Protein AF-A0AA97B443-F1 (afdb_monomer_lite)

Radius of gyration: 28.01 Å; chains: 1; bounding box: 36×42×105 Å

pLDDT: mean 70.29, std 18.67, range [34.88, 95.44]

Structure (mmCIF, N/CA/C/O backbone):
data_AF-A0AA97B443-F1
#
_entry.id   AF-A0AA97B443-F1
#
loop_
_atom_site.group_PDB
_atom_site.id
_atom_site.type_symbol
_atom_site.label_atom_id
_atom_site.label_alt_id
_atom_site.label_comp_id
_atom_site.label_asym_id
_atom_site.label_entity_id
_atom_site.label_seq_id
_atom_site.pdbx_PDB_ins_code
_atom_site.Cartn_x
_atom_site.Cartn_y
_atom_site.Cartn_z
_atom_site.occupancy
_atom_site.B_iso_or_equiv
_atom_site.auth_seq_id
_atom_site.auth_comp_id
_atom_site.auth_asym_id
_atom_site.auth_atom_id
_atom_site.pdbx_PDB_model_num
ATOM 1 N N . MET A 1 1 ? 16.711 5.368 68.515 1.00 48.34 1 MET A N 1
ATOM 2 C CA . MET A 1 1 ? 15.602 5.455 67.53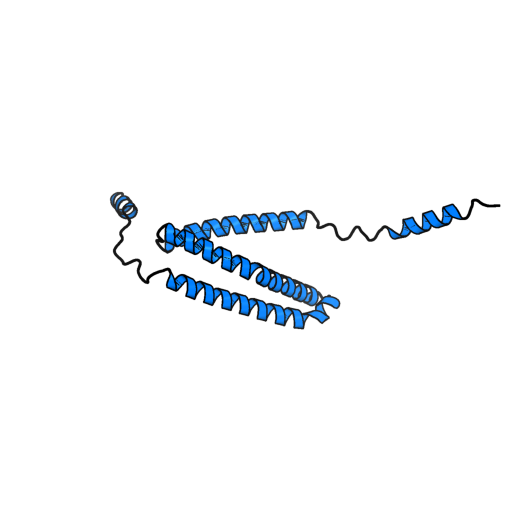1 1.00 48.34 1 MET A CA 1
ATOM 3 C C . MET A 1 1 ? 16.153 5.946 66.192 1.00 48.34 1 MET A C 1
ATOM 5 O O . MET A 1 1 ? 16.417 7.132 66.112 1.00 48.34 1 MET A O 1
ATOM 9 N N . ARG A 1 2 ? 16.409 5.081 65.189 1.00 50.41 2 ARG A N 1
ATOM 10 C CA . ARG A 1 2 ? 16.662 5.451 63.764 1.00 50.41 2 ARG A CA 1
ATOM 11 C C . ARG A 1 2 ? 17.092 4.221 62.941 1.00 50.41 2 ARG A C 1
ATOM 13 O O . ARG A 1 2 ? 18.263 4.065 62.650 1.00 50.41 2 ARG A O 1
ATOM 20 N N . THR A 1 3 ? 16.161 3.348 62.554 1.00 45.88 3 THR A N 1
ATOM 21 C CA . THR A 1 3 ? 16.424 2.335 61.493 1.00 45.88 3 THR A CA 1
ATOM 22 C C . THR A 1 3 ? 15.162 1.833 60.778 1.00 45.88 3 THR A C 1
ATOM 24 O O . THR A 1 3 ? 15.255 1.381 59.644 1.00 45.88 3 THR A O 1
ATOM 27 N N . ARG A 1 4 ? 13.960 1.973 61.359 1.00 48.19 4 ARG A N 1
ATOM 28 C CA . ARG A 1 4 ? 12.711 1.406 60.796 1.00 48.19 4 ARG A CA 1
ATOM 29 C C . ARG A 1 4 ? 12.117 2.130 59.570 1.00 48.19 4 ARG A C 1
ATOM 31 O O . ARG A 1 4 ? 11.184 1.611 58.972 1.00 48.19 4 ARG A O 1
ATOM 38 N N . ALA A 1 5 ? 12.619 3.309 59.190 1.00 49.16 5 ALA A N 1
ATOM 39 C CA . ALA A 1 5 ? 12.031 4.112 58.105 1.00 49.16 5 ALA A CA 1
ATOM 40 C C . ALA A 1 5 ? 12.574 3.776 56.701 1.00 49.16 5 ALA A C 1
ATOM 42 O O . ALA A 1 5 ? 11.867 3.954 55.714 1.00 49.16 5 ALA A O 1
ATOM 43 N N . ARG A 1 6 ? 13.808 3.259 56.589 1.00 53.12 6 ARG A N 1
ATOM 44 C CA . ARG A 1 6 ? 14.454 3.016 55.283 1.00 53.12 6 ARG A CA 1
ATOM 45 C C . ARG A 1 6 ? 13.966 1.742 54.591 1.00 53.12 6 ARG A C 1
ATOM 47 O O . ARG A 1 6 ? 13.911 1.698 53.369 1.00 53.12 6 ARG A O 1
ATOM 54 N N . THR A 1 7 ? 13.544 0.736 55.354 1.00 51.78 7 THR A N 1
ATOM 55 C CA . THR A 1 7 ? 13.044 -0.534 54.803 1.00 51.78 7 THR A CA 1
ATOM 56 C C . THR A 1 7 ? 11.636 -0.423 54.218 1.00 51.78 7 THR A C 1
ATOM 58 O O . THR A 1 7 ? 11.313 -1.151 53.287 1.00 51.78 7 THR A O 1
ATOM 61 N N . ARG A 1 8 ? 10.809 0.526 54.683 1.00 52.09 8 ARG A N 1
ATOM 62 C CA . ARG A 1 8 ? 9.455 0.749 54.139 1.00 52.09 8 ARG A CA 1
ATOM 63 C C . ARG A 1 8 ? 9.448 1.438 52.768 1.00 52.09 8 ARG A C 1
ATOM 65 O O . ARG A 1 8 ? 8.567 1.144 51.969 1.00 52.09 8 ARG A O 1
ATOM 72 N N . MET A 1 9 ? 10.436 2.283 52.456 1.00 48.53 9 MET A N 1
ATOM 73 C CA . MET A 1 9 ? 10.524 2.940 51.140 1.00 48.53 9 MET A CA 1
ATOM 74 C C . MET A 1 9 ? 11.006 2.004 50.021 1.00 48.53 9 MET A C 1
ATOM 76 O O . MET A 1 9 ? 10.568 2.143 48.883 1.00 48.53 9 MET A O 1
ATOM 80 N N . ALA A 1 10 ? 11.856 1.022 50.337 1.00 50.91 10 ALA A N 1
ATOM 81 C CA . ALA A 1 10 ? 12.351 0.059 49.350 1.00 50.91 10 ALA A CA 1
ATOM 82 C C . ALA A 1 10 ? 11.261 -0.925 48.880 1.00 50.91 10 ALA A C 1
ATOM 84 O O . ALA A 1 10 ? 11.236 -1.311 47.716 1.00 50.91 10 ALA A O 1
ATOM 85 N N . VAL A 1 11 ? 10.316 -1.278 49.759 1.00 53.69 11 VAL A N 1
ATOM 86 C CA . VAL A 1 11 ? 9.195 -2.175 49.422 1.00 53.69 11 VAL A CA 1
ATOM 87 C C . VAL A 1 11 ? 8.166 -1.481 48.517 1.00 53.69 11 VAL A C 1
ATOM 89 O O . VAL A 1 11 ? 7.570 -2.128 47.661 1.00 53.69 11 VAL A O 1
ATOM 92 N N . MET A 1 12 ? 8.003 -0.157 48.631 1.00 48.75 12 MET A N 1
ATOM 93 C CA . MET A 1 12 ? 7.046 0.597 47.810 1.00 48.75 12 MET A CA 1
ATOM 94 C C . MET A 1 12 ? 7.512 0.795 46.355 1.00 48.75 12 MET A C 1
ATOM 96 O O . MET A 1 12 ? 6.681 0.899 45.460 1.00 48.75 12 MET A O 1
ATOM 100 N N . MET A 1 13 ? 8.826 0.788 46.100 1.00 47.78 13 MET A N 1
ATOM 101 C CA . MET A 1 13 ? 9.389 0.865 44.741 1.00 47.78 13 MET A CA 1
ATOM 102 C C . MET A 1 13 ? 9.367 -0.477 43.993 1.00 47.78 13 MET A C 1
ATOM 104 O O . MET A 1 13 ? 9.428 -0.494 42.767 1.00 47.78 13 MET A O 1
ATOM 108 N N . LEU A 1 14 ? 9.226 -1.602 44.701 1.00 50.75 14 LEU A N 1
ATOM 109 C CA . LEU A 1 14 ? 9.158 -2.932 44.085 1.00 50.75 14 LEU A CA 1
ATOM 110 C C . LEU A 1 14 ? 7.753 -3.274 43.545 1.00 50.75 14 LEU A C 1
ATOM 112 O O . LEU A 1 14 ? 7.610 -4.171 42.720 1.00 50.75 14 LEU A O 1
ATOM 116 N N . ALA A 1 15 ? 6.717 -2.546 43.975 1.00 51.06 15 ALA A N 1
ATOM 117 C CA . ALA A 1 15 ? 5.323 -2.788 43.590 1.00 51.06 15 ALA A CA 1
ATOM 118 C C . ALA A 1 15 ? 4.906 -2.135 42.252 1.00 51.06 15 ALA A C 1
ATOM 120 O O . ALA A 1 15 ? 3.804 -2.382 41.770 1.00 51.06 15 ALA A O 1
ATOM 121 N N . LEU A 1 16 ? 5.775 -1.325 41.634 1.00 51.47 16 LEU A N 1
ATOM 122 C CA . LEU A 1 16 ? 5.508 -0.617 40.370 1.00 51.47 16 LEU A CA 1
ATOM 123 C C . LEU A 1 16 ? 6.107 -1.303 39.127 1.00 51.47 16 LEU A C 1
ATOM 125 O O . LEU A 1 16 ? 5.944 -0.810 38.014 1.00 51.47 16 LEU A O 1
ATOM 129 N N . LEU A 1 17 ? 6.766 -2.456 39.283 1.00 53.94 17 LEU A N 1
ATOM 130 C CA . LEU A 1 17 ? 7.413 -3.176 38.181 1.00 53.94 17 LEU A CA 1
ATOM 131 C C . LEU A 1 17 ? 6.573 -4.164 37.327 1.00 53.94 17 LEU A C 1
ATOM 133 O O . LEU A 1 17 ? 7.172 -4.719 36.404 1.00 53.94 17 LEU A O 1
ATOM 137 N N . PRO A 1 18 ? 5.252 -4.422 37.489 1.00 51.22 18 PRO A N 1
ATOM 138 C CA . PRO A 1 18 ? 4.617 -5.429 36.633 1.00 51.22 18 PRO A CA 1
ATOM 139 C C . PRO A 1 18 ? 4.255 -4.947 35.215 1.00 51.22 18 PRO A C 1
ATOM 141 O O . PRO A 1 18 ? 3.857 -5.768 34.395 1.00 51.22 18 PRO A O 1
ATOM 144 N N . TRP A 1 19 ? 4.357 -3.653 34.884 1.00 49.16 19 TRP A N 1
ATOM 145 C CA . TRP A 1 19 ? 3.741 -3.116 33.653 1.00 49.16 19 TRP A CA 1
ATOM 146 C C . TRP A 1 19 ? 4.658 -2.952 32.430 1.00 49.16 19 TRP A C 1
ATOM 148 O O . TRP A 1 19 ? 4.178 -2.582 31.364 1.00 49.16 19 TRP A O 1
ATOM 158 N N . VAL A 1 20 ? 5.949 -3.289 32.513 1.00 50.75 20 VAL A N 1
ATOM 159 C CA . VAL A 1 20 ? 6.875 -3.149 31.362 1.00 50.75 20 VAL A CA 1
ATOM 160 C C . VAL A 1 20 ? 6.955 -4.421 30.494 1.00 50.75 20 VAL A C 1
ATOM 162 O O . VAL A 1 20 ? 7.577 -4.427 29.437 1.00 50.75 20 VAL A O 1
ATOM 165 N N . ALA A 1 21 ? 6.272 -5.507 30.867 1.00 51.09 21 ALA A N 1
ATOM 166 C CA . ALA A 1 21 ? 6.345 -6.772 30.127 1.00 51.09 21 ALA A CA 1
ATOM 167 C C . ALA A 1 21 ? 5.424 -6.862 28.884 1.00 51.09 21 ALA A C 1
ATOM 169 O O . ALA A 1 21 ? 5.481 -7.858 28.164 1.00 51.09 21 ALA A O 1
ATOM 170 N N . VAL A 1 22 ? 4.602 -5.845 28.585 1.00 51.31 22 VAL A N 1
ATOM 171 C CA . VAL A 1 22 ? 3.604 -5.871 27.485 1.00 51.31 22 VAL A CA 1
ATOM 172 C C . VAL A 1 22 ? 4.100 -5.151 26.217 1.00 51.31 22 VAL A C 1
ATOM 174 O O . VAL A 1 22 ? 3.347 -4.463 25.539 1.00 51.31 22 VAL A O 1
ATOM 177 N N . ALA A 1 23 ? 5.387 -5.270 25.883 1.00 51.59 23 ALA A N 1
ATOM 178 C CA . ALA A 1 23 ? 5.925 -4.696 24.640 1.00 51.59 23 ALA A CA 1
ATOM 179 C C . ALA A 1 23 ? 7.046 -5.530 23.996 1.00 51.59 23 ALA A C 1
ATOM 181 O O . ALA A 1 23 ? 7.806 -5.020 23.177 1.00 51.59 23 ALA A O 1
ATOM 182 N N . ALA A 1 24 ? 7.171 -6.813 24.344 1.00 48.06 24 ALA A N 1
ATOM 183 C CA . ALA A 1 24 ? 8.065 -7.706 23.617 1.00 48.06 24 ALA A CA 1
ATOM 184 C C . ALA A 1 24 ? 7.328 -8.245 22.374 1.00 48.06 24 ALA A C 1
ATOM 186 O O . ALA A 1 24 ? 6.342 -8.971 22.541 1.00 48.06 24 ALA A O 1
ATOM 187 N N . PRO A 1 25 ? 7.764 -7.922 21.138 1.00 48.66 25 PRO A N 1
ATOM 188 C CA . PRO A 1 25 ? 7.192 -8.506 19.932 1.00 48.66 25 PRO A CA 1
ATOM 189 C C . PRO A 1 25 ? 7.373 -10.018 20.019 1.00 48.66 25 PRO A C 1
ATOM 191 O O . PRO A 1 25 ? 8.488 -10.544 20.074 1.00 48.66 25 PRO A O 1
ATOM 194 N N . THR A 1 26 ? 6.259 -10.731 20.130 1.00 58.47 26 THR A N 1
ATOM 195 C CA . THR A 1 26 ? 6.286 -12.181 20.286 1.00 58.47 26 THR A CA 1
ATOM 196 C C . THR A 1 26 ? 6.980 -12.788 19.066 1.00 58.47 26 THR A C 1
ATOM 198 O O . THR A 1 26 ? 6.708 -12.406 17.930 1.00 58.47 26 THR A O 1
ATOM 201 N N . GLY A 1 27 ? 7.862 -13.774 19.261 1.00 55.50 27 GLY A N 1
ATOM 202 C CA . GLY A 1 27 ? 8.611 -14.421 18.170 1.00 55.50 27 GLY A CA 1
ATOM 203 C C . GLY A 1 27 ? 7.747 -15.056 17.063 1.00 55.50 27 GLY A C 1
ATOM 204 O O . GLY A 1 27 ? 8.282 -15.553 16.076 1.00 55.50 27 GLY A O 1
ATOM 205 N N . ARG A 1 28 ? 6.414 -15.044 17.202 1.00 54.81 28 ARG A N 1
ATOM 206 C CA . ARG A 1 28 ? 5.446 -15.351 16.141 1.00 54.81 28 ARG A CA 1
ATOM 207 C C . ARG A 1 28 ? 5.400 -14.271 15.058 1.00 54.81 28 ARG A C 1
ATOM 209 O O . ARG A 1 28 ? 5.348 -14.637 13.890 1.00 54.81 28 ARG A O 1
ATOM 216 N N . GLU A 1 29 ? 5.460 -12.990 15.411 1.00 55.88 29 GLU A N 1
ATOM 217 C CA . GLU A 1 29 ? 5.396 -11.880 14.448 1.00 55.88 29 GLU A CA 1
ATOM 218 C C . GLU A 1 29 ? 6.668 -11.816 13.598 1.00 55.88 29 GLU A C 1
ATOM 220 O O . GLU A 1 29 ? 6.581 -11.777 12.374 1.00 55.88 29 GLU A O 1
ATOM 225 N N . ALA A 1 30 ? 7.842 -11.982 14.218 1.00 59.16 30 ALA A N 1
ATOM 226 C CA . ALA A 1 30 ? 9.121 -12.060 13.507 1.00 59.16 30 ALA A CA 1
ATOM 227 C C . ALA A 1 30 ? 9.176 -13.227 12.496 1.00 59.16 30 ALA A C 1
ATOM 229 O O . ALA A 1 30 ? 9.687 -13.072 11.391 1.00 59.16 30 ALA A O 1
ATOM 230 N N . ARG A 1 31 ? 8.596 -14.391 12.830 1.00 60.44 31 ARG A N 1
ATOM 231 C CA . ARG A 1 31 ? 8.518 -15.551 11.916 1.00 60.44 31 ARG A CA 1
ATOM 232 C C . ARG A 1 31 ? 7.520 -15.350 10.772 1.00 60.44 31 ARG A C 1
ATOM 234 O O . ARG A 1 31 ? 7.689 -15.952 9.713 1.00 60.44 31 ARG A O 1
ATOM 241 N N . VAL A 1 32 ? 6.457 -14.573 10.987 1.00 64.19 32 VAL A N 1
ATOM 242 C CA . VAL A 1 32 ? 5.477 -14.235 9.942 1.00 64.19 32 VAL A CA 1
ATOM 243 C C . VAL A 1 32 ? 6.073 -13.214 8.974 1.00 64.19 32 VAL A C 1
ATOM 245 O O . VAL A 1 32 ? 5.965 -13.419 7.766 1.00 64.19 32 VAL A O 1
ATOM 248 N N . GLU A 1 33 ? 6.774 -12.198 9.484 1.00 62.88 33 GLU A N 1
ATOM 249 C CA . GLU A 1 33 ? 7.501 -11.210 8.675 1.00 62.88 33 GLU A CA 1
ATOM 250 C C . GLU A 1 33 ? 8.562 -11.901 7.798 1.00 62.88 33 GLU A C 1
ATOM 252 O O . GLU A 1 33 ? 8.561 -11.742 6.582 1.00 62.88 33 GLU A O 1
ATOM 257 N N . GLU A 1 34 ? 9.371 -12.798 8.371 1.00 64.38 34 GLU A N 1
ATOM 258 C CA . GLU A 1 34 ? 10.417 -13.533 7.643 1.00 64.38 34 GLU A CA 1
ATOM 259 C C . GLU A 1 34 ? 9.844 -14.485 6.565 1.00 64.38 34 GLU A C 1
ATOM 261 O O . GLU A 1 34 ? 10.441 -14.706 5.506 1.00 64.38 34 GLU A O 1
ATOM 266 N N . ARG A 1 35 ? 8.657 -15.069 6.798 1.00 67.56 35 ARG A N 1
ATOM 267 C CA . ARG A 1 35 ? 7.948 -15.880 5.788 1.00 67.56 35 ARG A CA 1
ATOM 268 C C . ARG A 1 35 ? 7.368 -15.022 4.669 1.00 67.56 35 ARG A C 1
ATOM 270 O O . ARG A 1 35 ? 7.438 -15.437 3.511 1.00 67.56 35 ARG A O 1
ATOM 277 N N . LEU A 1 36 ? 6.821 -13.854 5.000 1.00 68.00 36 LEU A N 1
ATOM 278 C CA . LEU A 1 36 ? 6.343 -12.870 4.029 1.00 68.00 36 LEU A CA 1
ATOM 279 C C . LEU A 1 36 ? 7.496 -12.357 3.164 1.00 68.00 36 LEU A C 1
ATOM 281 O O . LEU A 1 36 ? 7.375 -12.363 1.945 1.00 68.00 36 LEU A O 1
ATOM 285 N N . GLU A 1 37 ? 8.642 -12.028 3.755 1.00 66.19 37 GLU A N 1
ATOM 286 C CA . GLU A 1 37 ? 9.832 -11.570 3.028 1.00 66.19 37 GLU A CA 1
ATOM 287 C C . GLU A 1 37 ? 10.362 -12.625 2.049 1.00 66.19 37 GLU A C 1
ATOM 289 O O . GLU A 1 37 ? 10.647 -12.317 0.890 1.00 66.19 37 GLU A O 1
ATOM 294 N N . ARG A 1 38 ? 10.432 -13.897 2.464 1.00 65.62 38 ARG A N 1
ATOM 295 C CA . ARG A 1 38 ? 10.833 -14.999 1.571 1.00 65.62 38 ARG A CA 1
ATOM 296 C C . ARG A 1 38 ? 9.818 -15.257 0.461 1.00 65.62 38 ARG A C 1
ATOM 298 O O . ARG A 1 38 ? 10.208 -15.594 -0.659 1.00 65.62 38 ARG A O 1
ATOM 305 N N . ALA A 1 39 ? 8.525 -15.131 0.755 1.00 65.44 39 ALA A N 1
ATOM 306 C CA . ALA A 1 39 ? 7.475 -15.249 -0.252 1.00 65.44 39 ALA A CA 1
ATOM 307 C C . ALA A 1 39 ? 7.563 -14.102 -1.269 1.00 65.44 39 ALA A C 1
ATOM 309 O O . ALA A 1 39 ? 7.523 -14.361 -2.470 1.00 65.44 39 ALA A O 1
ATOM 310 N N . GLU A 1 40 ? 7.793 -12.871 -0.803 1.00 65.56 40 GLU A N 1
ATOM 311 C CA . GLU A 1 40 ? 8.023 -11.704 -1.655 1.00 65.56 40 GLU A CA 1
ATOM 312 C C . GLU A 1 40 ? 9.252 -11.898 -2.553 1.00 65.56 40 GLU A C 1
ATOM 314 O O . GLU A 1 40 ? 9.169 -11.644 -3.750 1.00 65.56 40 GLU A O 1
ATOM 319 N N . GLN A 1 41 ? 10.375 -12.396 -2.023 1.00 63.09 41 GLN A N 1
ATOM 320 C CA . GLN A 1 41 ? 11.585 -12.668 -2.815 1.00 63.09 41 GLN A CA 1
ATOM 321 C C . GLN A 1 41 ? 11.341 -13.712 -3.914 1.00 63.09 41 GLN A C 1
ATOM 323 O O . GLN A 1 41 ? 11.726 -13.509 -5.065 1.00 63.09 41 GLN A O 1
ATOM 328 N N . ARG A 1 42 ? 10.660 -14.818 -3.585 1.00 62.69 42 ARG A N 1
ATOM 329 C CA . ARG A 1 42 ? 10.316 -15.866 -4.564 1.00 62.69 42 ARG A CA 1
ATOM 330 C C . ARG A 1 42 ? 9.355 -15.356 -5.627 1.00 62.69 42 ARG A C 1
ATOM 332 O O . ARG A 1 42 ? 9.481 -15.730 -6.789 1.00 62.69 42 ARG A O 1
ATOM 339 N N . GLN A 1 43 ? 8.401 -14.523 -5.229 1.00 65.12 43 GLN A N 1
ATOM 340 C CA . GLN A 1 43 ? 7.449 -13.930 -6.151 1.00 65.12 43 GLN A CA 1
ATOM 341 C C . GLN A 1 43 ? 8.149 -12.948 -7.093 1.00 65.12 43 GLN A C 1
ATOM 343 O O . GLN A 1 43 ? 7.921 -13.038 -8.290 1.00 65.12 43 GLN A O 1
ATOM 348 N N . ARG A 1 44 ? 9.071 -12.113 -6.593 1.00 64.81 44 ARG A N 1
ATOM 349 C CA . ARG A 1 44 ? 9.893 -11.208 -7.417 1.00 64.81 44 ARG A CA 1
ATOM 350 C C . ARG A 1 44 ? 10.736 -11.966 -8.439 1.00 64.81 44 ARG A C 1
ATOM 352 O O . ARG A 1 44 ? 10.699 -11.616 -9.609 1.00 64.81 44 ARG A O 1
ATOM 359 N N . LEU A 1 45 ? 11.421 -13.036 -8.027 1.00 60.88 45 LEU A N 1
ATOM 360 C CA . LEU A 1 45 ? 12.220 -13.865 -8.940 1.00 60.88 45 LEU A CA 1
ATOM 361 C C . LEU A 1 45 ? 11.368 -14.492 -10.049 1.00 60.88 45 LEU A C 1
ATOM 363 O O . LEU A 1 45 ? 11.753 -14.448 -11.212 1.00 60.88 45 LEU A O 1
ATOM 367 N N . ARG A 1 46 ? 10.187 -15.032 -9.715 1.00 61.28 46 ARG A N 1
ATOM 368 C CA . ARG A 1 46 ? 9.259 -15.551 -10.735 1.00 61.28 46 ARG A CA 1
ATOM 369 C C . ARG A 1 46 ? 8.742 -14.450 -11.643 1.00 61.28 46 ARG A C 1
ATOM 371 O O . ARG A 1 46 ? 8.686 -14.653 -12.842 1.00 61.28 46 ARG A O 1
ATOM 378 N N . GLN A 1 47 ? 8.407 -13.293 -11.084 1.00 61.03 47 GLN A N 1
ATOM 379 C CA . GLN A 1 47 ? 7.891 -12.171 -11.855 1.00 61.03 47 GLN A CA 1
ATOM 380 C C . GLN A 1 47 ? 8.938 -11.655 -12.843 1.00 61.03 47 GLN A C 1
ATOM 382 O O . GLN A 1 47 ? 8.588 -11.381 -13.980 1.00 61.03 47 GLN A O 1
ATOM 387 N N . VAL A 1 48 ? 10.214 -11.583 -12.446 1.00 61.69 48 VAL A N 1
ATOM 388 C CA . VAL A 1 48 ? 11.331 -11.203 -13.325 1.00 61.69 48 VAL A CA 1
ATOM 389 C C . VAL A 1 48 ? 11.546 -12.239 -14.430 1.00 61.69 48 VAL A C 1
ATOM 391 O O . VAL A 1 48 ? 11.653 -11.845 -15.586 1.00 61.69 48 VAL A O 1
ATOM 394 N N . LEU A 1 49 ? 11.537 -13.538 -14.104 1.00 59.44 49 LEU A N 1
ATOM 395 C CA . LEU A 1 49 ? 11.697 -14.618 -15.090 1.00 59.44 49 LEU A CA 1
ATOM 396 C C . LEU A 1 49 ? 10.516 -14.702 -16.074 1.00 59.44 49 LEU A C 1
ATOM 398 O O . LEU A 1 49 ? 10.711 -14.859 -17.276 1.00 59.44 49 LEU A O 1
ATOM 402 N N . GLU A 1 50 ? 9.283 -14.555 -15.586 1.00 61.84 50 GLU A N 1
ATOM 403 C CA . GLU A 1 50 ? 8.088 -14.523 -16.433 1.00 61.84 50 GLU A CA 1
ATOM 404 C C . GLU A 1 50 ? 8.048 -13.250 -17.287 1.00 61.84 50 GLU A C 1
ATOM 406 O O . GLU A 1 50 ? 7.721 -13.317 -18.469 1.00 61.84 50 GLU A O 1
ATOM 411 N N . LEU A 1 51 ? 8.420 -12.089 -16.737 1.00 54.56 51 LEU A N 1
ATOM 412 C CA . LEU A 1 51 ? 8.484 -10.836 -17.496 1.00 54.56 51 LEU A CA 1
ATOM 413 C C . LEU A 1 51 ? 9.596 -10.858 -18.547 1.00 54.56 51 LEU A C 1
ATOM 415 O O . LEU A 1 51 ? 9.382 -10.313 -19.628 1.00 54.56 51 LEU A O 1
ATOM 419 N N . SER A 1 52 ? 10.743 -11.495 -18.283 1.00 54.75 52 SER A N 1
ATOM 420 C CA . SER A 1 52 ? 11.799 -11.659 -19.288 1.00 54.75 52 SER A CA 1
ATOM 421 C C . SER A 1 52 ? 11.364 -12.578 -20.428 1.00 54.75 52 SER A C 1
ATOM 423 O O . SER A 1 52 ? 11.594 -12.244 -21.589 1.00 54.75 52 SER A O 1
ATOM 425 N N . ASP A 1 53 ? 10.672 -13.679 -20.117 1.00 53.75 53 ASP A N 1
ATOM 426 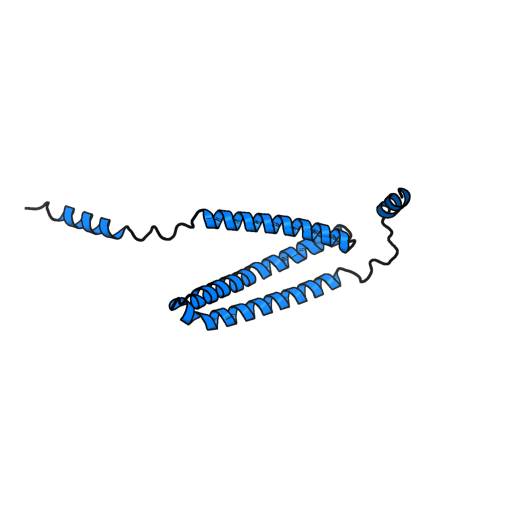C CA . ASP A 1 53 ? 10.188 -14.635 -21.122 1.00 53.75 53 ASP A CA 1
ATOM 427 C C . ASP A 1 53 ? 9.007 -14.091 -21.946 1.00 53.75 53 ASP A C 1
ATOM 429 O O . ASP A 1 53 ? 8.898 -14.373 -23.141 1.00 53.75 53 ASP A O 1
ATOM 433 N N . VAL A 1 54 ? 8.110 -13.313 -21.328 1.00 54.94 54 VAL A N 1
ATOM 434 C CA . VAL A 1 54 ? 6.909 -12.767 -21.987 1.00 54.94 54 VAL A CA 1
ATOM 435 C C . VAL A 1 54 ? 7.227 -11.543 -22.843 1.00 54.94 54 VAL A C 1
ATOM 437 O O . VAL A 1 54 ? 6.574 -11.329 -23.866 1.00 54.94 54 VAL A O 1
ATOM 440 N N . LEU A 1 55 ? 8.206 -10.728 -22.448 1.00 53.59 55 LEU A N 1
ATOM 441 C CA . LEU A 1 55 ? 8.508 -9.473 -23.138 1.00 53.59 55 LEU A CA 1
ATOM 442 C C . LEU A 1 55 ? 9.660 -9.583 -24.150 1.00 53.59 55 LEU A C 1
ATOM 444 O O . LEU A 1 55 ? 9.927 -8.586 -24.819 1.00 53.59 55 LEU A O 1
ATOM 448 N N . ASP A 1 56 ? 10.305 -10.755 -24.285 1.00 54.81 56 ASP A N 1
ATOM 449 C CA . ASP A 1 56 ? 11.470 -11.001 -25.167 1.00 54.81 56 ASP A CA 1
ATOM 450 C C . ASP A 1 56 ? 12.506 -9.860 -25.039 1.00 54.81 56 ASP A C 1
ATOM 452 O O . ASP A 1 56 ? 13.036 -9.328 -26.017 1.00 54.81 56 ASP A O 1
ATOM 456 N N . LEU A 1 57 ? 12.688 -9.398 -23.795 1.00 55.28 57 LEU A N 1
ATOM 457 C CA . LEU A 1 57 ? 13.479 -8.220 -23.453 1.00 55.28 57 LEU A CA 1
ATOM 458 C C . LEU A 1 57 ? 14.962 -8.547 -23.598 1.00 55.28 57 LEU A C 1
ATOM 460 O O . LEU A 1 57 ? 15.463 -9.476 -22.970 1.00 55.28 57 LEU A O 1
ATOM 464 N N . ASP A 1 58 ? 15.679 -7.727 -24.365 1.00 58.84 58 ASP A N 1
ATOM 465 C CA . ASP A 1 58 ? 17.142 -7.741 -24.374 1.00 58.84 58 ASP A CA 1
ATOM 466 C C . ASP A 1 58 ? 17.668 -7.537 -22.935 1.00 58.84 58 ASP A C 1
ATOM 468 O O . ASP A 1 58 ? 17.099 -6.752 -22.168 1.00 58.84 58 ASP A O 1
ATOM 472 N N . ASN A 1 59 ? 18.743 -8.231 -22.547 1.00 57.28 59 ASN A N 1
ATOM 473 C CA . ASN A 1 59 ? 19.251 -8.282 -21.165 1.00 57.28 59 ASN A CA 1
ATOM 474 C C . ASN A 1 59 ? 19.459 -6.876 -20.564 1.00 57.28 59 ASN A C 1
ATOM 476 O O . ASN A 1 59 ? 19.171 -6.636 -19.391 1.00 57.28 59 ASN A O 1
ATOM 480 N N . ALA A 1 60 ? 19.892 -5.913 -21.384 1.00 63.34 60 ALA A N 1
ATOM 481 C CA . ALA A 1 60 ? 20.069 -4.517 -20.980 1.00 63.34 60 ALA A CA 1
ATOM 482 C C . ALA A 1 60 ? 18.742 -3.787 -20.678 1.00 63.34 60 ALA A C 1
ATOM 484 O O . ALA A 1 60 ? 18.691 -2.894 -19.828 1.00 63.34 60 ALA A O 1
ATOM 485 N N . GLN A 1 61 ? 17.653 -4.154 -21.357 1.00 64.69 61 GLN A N 1
ATOM 486 C CA . GLN A 1 61 ? 16.321 -3.590 -21.137 1.00 64.69 61 GLN A CA 1
ATOM 487 C C . GLN A 1 61 ? 15.656 -4.196 -19.891 1.00 64.69 61 GLN A C 1
ATOM 489 O O . GLN A 1 61 ? 14.988 -3.471 -19.152 1.00 64.69 61 GLN A O 1
ATOM 494 N N . ALA A 1 62 ? 15.893 -5.484 -19.617 1.00 67.75 62 ALA A N 1
ATOM 495 C CA . ALA A 1 62 ? 15.427 -6.162 -18.406 1.00 67.75 62 ALA A CA 1
ATOM 496 C C . ALA A 1 62 ? 16.062 -5.578 -17.129 1.00 67.75 62 ALA A C 1
ATOM 498 O O . ALA A 1 62 ? 15.346 -5.232 -16.191 1.00 67.75 62 ALA A O 1
ATOM 499 N N . LEU A 1 63 ? 17.380 -5.349 -17.126 1.00 71.81 63 LEU A N 1
ATOM 500 C CA . LEU A 1 63 ? 18.080 -4.694 -16.008 1.00 71.81 63 LEU A CA 1
ATOM 501 C C . LEU A 1 63 ? 17.536 -3.286 -15.719 1.00 71.81 63 LEU A C 1
ATOM 503 O O . LEU A 1 63 ? 17.322 -2.901 -14.570 1.00 71.81 63 LEU A O 1
ATOM 507 N N . LYS A 1 64 ? 17.249 -2.513 -16.771 1.00 73.00 64 LYS A N 1
ATOM 508 C CA . LYS A 1 64 ? 16.695 -1.159 -16.635 1.00 73.00 64 LYS A CA 1
ATOM 509 C C . LYS A 1 64 ? 15.241 -1.164 -16.152 1.00 73.00 64 LYS A C 1
ATOM 511 O O . LYS A 1 64 ? 14.821 -0.233 -15.455 1.00 73.00 64 LYS A O 1
ATOM 516 N N . LEU A 1 65 ? 14.472 -2.195 -16.513 1.00 74.00 65 LEU A N 1
ATOM 517 C CA . LEU A 1 65 ? 13.133 -2.436 -15.974 1.00 74.00 65 LEU A CA 1
ATOM 518 C C . LEU A 1 65 ? 13.204 -2.718 -14.478 1.00 74.00 65 LEU A C 1
ATOM 520 O O . LEU A 1 65 ? 12.480 -2.079 -13.722 1.00 74.00 65 LEU A O 1
ATOM 524 N N . GLU A 1 66 ? 14.079 -3.631 -14.063 1.00 75.94 66 GLU A N 1
ATOM 525 C CA . GLU A 1 66 ? 14.250 -4.018 -12.664 1.00 75.94 66 GLU A CA 1
ATOM 526 C C . GLU A 1 66 ? 14.630 -2.817 -11.791 1.00 75.94 66 GLU A C 1
ATOM 528 O O . GLU A 1 66 ? 13.946 -2.534 -10.808 1.00 75.94 66 GLU A O 1
ATOM 533 N N . GLU A 1 67 ? 15.621 -2.022 -12.208 1.00 82.69 67 GLU A N 1
ATOM 534 C CA . GLU A 1 67 ? 16.020 -0.803 -11.492 1.00 82.69 67 GLU A CA 1
ATOM 535 C C . GLU A 1 67 ? 14.864 0.212 -11.400 1.00 82.69 67 GLU A C 1
ATOM 537 O O . GLU A 1 67 ? 14.645 0.862 -10.372 1.00 82.69 67 GLU A O 1
ATOM 542 N N . THR A 1 68 ? 14.081 0.348 -12.477 1.00 83.38 68 THR A N 1
ATOM 543 C CA . THR A 1 68 ? 12.913 1.236 -12.485 1.00 83.38 68 THR A CA 1
ATOM 544 C C . THR A 1 68 ? 11.834 0.714 -11.538 1.00 83.38 68 THR A C 1
ATOM 546 O O . THR A 1 68 ? 11.340 1.475 -10.709 1.00 83.38 68 THR A O 1
ATOM 549 N N . LEU A 1 69 ? 11.487 -0.571 -11.610 1.00 83.31 69 LEU A N 1
ATOM 550 C CA . LEU A 1 69 ? 10.506 -1.202 -10.730 1.00 83.31 69 LEU A CA 1
ATOM 551 C C . LEU A 1 69 ? 10.908 -1.060 -9.264 1.00 83.31 69 LEU A C 1
ATOM 553 O O . LEU A 1 69 ? 10.081 -0.636 -8.460 1.00 83.31 69 LEU A O 1
ATOM 557 N N . GLN A 1 70 ? 12.178 -1.300 -8.937 1.00 87.06 70 GLN A N 1
ATOM 558 C CA . GLN A 1 70 ? 12.694 -1.196 -7.577 1.00 87.06 70 GLN A CA 1
ATOM 559 C C . GLN A 1 70 ? 12.492 0.208 -6.989 1.00 87.06 70 GLN A C 1
ATOM 561 O O . GLN A 1 70 ? 11.936 0.343 -5.898 1.00 87.06 70 GLN A O 1
ATOM 566 N N . ARG A 1 71 ? 12.825 1.264 -7.742 1.00 88.31 71 ARG A N 1
ATOM 567 C CA . ARG A 1 71 ? 12.599 2.659 -7.313 1.00 88.31 71 ARG A CA 1
ATOM 568 C C . ARG A 1 71 ? 11.122 2.968 -7.073 1.00 88.31 71 ARG A C 1
ATOM 570 O O . ARG A 1 71 ? 10.767 3.685 -6.136 1.00 88.31 71 ARG A O 1
ATOM 577 N N . PHE A 1 72 ? 10.232 2.455 -7.922 1.00 89.06 72 PHE A N 1
ATOM 578 C CA . PHE A 1 72 ? 8.793 2.639 -7.728 1.00 89.06 72 PHE A CA 1
ATOM 579 C C . PHE A 1 72 ? 8.265 1.813 -6.552 1.00 89.06 72 PHE A C 1
ATOM 581 O O . PHE A 1 72 ? 7.396 2.289 -5.821 1.00 89.06 72 PHE A O 1
ATOM 588 N N . ASP A 1 73 ? 8.802 0.621 -6.313 1.00 87.12 73 ASP A N 1
ATOM 589 C CA . ASP A 1 73 ? 8.431 -0.209 -5.173 1.00 87.12 73 ASP A CA 1
ATOM 590 C C . ASP A 1 73 ? 8.859 0.387 -3.835 1.00 87.12 73 ASP A C 1
ATOM 592 O O . ASP A 1 73 ? 8.095 0.327 -2.865 1.00 87.12 73 ASP A O 1
ATOM 596 N N . GLU A 1 74 ? 10.028 1.021 -3.784 1.00 90.94 74 GLU A N 1
ATOM 597 C CA . GLU A 1 74 ? 10.481 1.804 -2.634 1.00 90.94 74 GLU A CA 1
ATOM 598 C C . GLU A 1 74 ? 9.508 2.946 -2.321 1.00 90.94 74 GLU A C 1
ATOM 600 O O . GLU A 1 74 ? 9.110 3.112 -1.168 1.00 90.94 74 GLU A O 1
ATOM 605 N N . ARG A 1 75 ? 9.017 3.658 -3.345 1.00 89.75 75 ARG A N 1
ATOM 606 C CA . ARG A 1 75 ? 7.994 4.711 -3.188 1.00 89.75 75 ARG A CA 1
ATOM 607 C C . ARG A 1 75 ? 6.628 4.159 -2.768 1.00 89.75 75 ARG A C 1
ATOM 609 O O . ARG A 1 75 ? 5.895 4.818 -2.034 1.00 89.75 75 ARG A O 1
ATOM 616 N N . ARG A 1 76 ? 6.270 2.943 -3.193 1.00 90.50 76 ARG A N 1
ATOM 617 C CA . ARG A 1 76 ? 5.000 2.288 -2.821 1.00 90.50 76 ARG A CA 1
ATOM 618 C C . ARG A 1 76 ? 5.016 1.698 -1.419 1.00 90.50 76 ARG A C 1
ATOM 620 O O . ARG A 1 76 ? 3.960 1.601 -0.799 1.00 90.50 76 ARG A O 1
ATOM 627 N N . ARG A 1 77 ? 6.176 1.272 -0.909 1.00 90.31 77 ARG A N 1
ATOM 628 C CA . ARG A 1 77 ? 6.319 0.670 0.430 1.00 90.31 77 ARG A CA 1
ATOM 629 C C . ARG A 1 77 ? 5.666 1.491 1.554 1.00 90.31 77 ARG A C 1
ATOM 631 O O . ARG A 1 77 ? 4.858 0.898 2.270 1.00 90.31 77 ARG A O 1
ATOM 638 N N . PRO A 1 78 ? 5.934 2.800 1.724 1.00 93.25 78 PRO A N 1
ATOM 639 C CA . PRO A 1 78 ? 5.301 3.584 2.787 1.00 93.25 78 PRO A CA 1
ATOM 640 C C . PRO A 1 78 ? 3.784 3.714 2.598 1.00 93.25 78 PRO A C 1
ATOM 642 O O . PRO A 1 78 ? 3.041 3.570 3.563 1.00 93.25 78 PRO A O 1
ATOM 645 N N . LEU A 1 79 ? 3.304 3.878 1.361 1.00 90.06 79 LEU A N 1
ATOM 646 C CA . LEU A 1 79 ? 1.867 3.956 1.066 1.00 90.06 79 LEU A CA 1
ATOM 647 C C . LEU A 1 79 ? 1.151 2.637 1.388 1.00 90.06 79 LEU A C 1
ATOM 649 O O . LEU A 1 79 ? 0.086 2.631 1.996 1.00 90.06 79 LEU A O 1
ATOM 653 N N . ARG A 1 80 ? 1.768 1.494 1.061 1.00 92.06 80 ARG A N 1
ATOM 654 C CA . ARG A 1 80 ? 1.245 0.169 1.431 1.00 92.06 80 ARG A CA 1
ATOM 655 C C . ARG A 1 80 ? 1.183 -0.015 2.948 1.00 92.06 80 ARG A C 1
ATOM 657 O O . ARG A 1 80 ? 0.228 -0.611 3.437 1.00 92.06 80 ARG A O 1
ATOM 664 N N . LYS A 1 81 ? 2.165 0.505 3.695 1.00 93.69 81 LYS A N 1
ATOM 665 C CA . LYS A 1 81 ? 2.132 0.504 5.167 1.00 93.69 81 LYS A CA 1
ATOM 666 C C . LYS A 1 81 ? 0.968 1.344 5.703 1.00 93.69 81 LYS A C 1
ATOM 668 O O . LYS A 1 81 ? 0.252 0.855 6.566 1.00 93.69 81 LYS A O 1
ATOM 673 N N . GLN A 1 82 ? 0.727 2.532 5.146 1.00 90.19 82 GLN A N 1
ATOM 674 C CA . GLN A 1 82 ? -0.411 3.383 5.530 1.00 90.19 82 GLN A CA 1
ATOM 675 C C . GLN A 1 82 ? -1.756 2.685 5.291 1.00 90.19 82 GLN A C 1
ATOM 677 O O . GLN A 1 82 ? -2.593 2.647 6.187 1.00 90.19 82 GLN A O 1
ATOM 682 N N . VAL A 1 83 ? -1.936 2.042 4.131 1.00 92.62 83 VAL A N 1
ATOM 683 C CA . VAL A 1 83 ? -3.154 1.262 3.841 1.00 92.62 83 VAL A CA 1
ATOM 684 C C . VAL A 1 83 ? -3.324 0.097 4.821 1.00 92.62 83 VAL A C 1
ATOM 686 O O . VAL A 1 83 ? -4.439 -0.170 5.264 1.00 92.62 83 VAL A O 1
ATOM 689 N N . ARG A 1 84 ? -2.237 -0.607 5.172 1.00 92.62 84 ARG A N 1
ATOM 690 C CA . ARG A 1 84 ? -2.284 -1.701 6.158 1.00 92.62 84 ARG A CA 1
ATOM 691 C C . ARG A 1 84 ? -2.668 -1.197 7.547 1.00 92.62 84 ARG A C 1
ATOM 693 O O . ARG A 1 84 ? -3.456 -1.856 8.214 1.00 92.62 84 ARG A O 1
ATOM 700 N N . GLU A 1 85 ? -2.134 -0.057 7.970 1.00 93.56 85 GLU A N 1
ATOM 701 C CA . GLU A 1 85 ? -2.439 0.508 9.284 1.00 93.56 85 GLU A CA 1
ATOM 702 C C . GLU A 1 85 ? -3.891 0.983 9.370 1.00 93.56 85 GLU A C 1
ATOM 704 O O . GLU A 1 85 ? -4.610 0.610 10.294 1.00 93.56 85 GLU A O 1
ATOM 709 N N . ALA A 1 86 ? -4.377 1.675 8.340 1.00 91.44 86 ALA A N 1
ATOM 710 C CA . ALA A 1 86 ? -5.788 2.023 8.238 1.00 91.44 86 ALA A CA 1
ATOM 711 C C . ALA A 1 86 ? -6.694 0.781 8.292 1.00 91.44 86 ALA A C 1
ATOM 713 O O . ALA A 1 86 ? -7.664 0.747 9.046 1.00 91.44 86 ALA A O 1
ATOM 714 N N . ALA A 1 87 ? -6.347 -0.285 7.563 1.00 92.62 87 ALA A N 1
ATOM 715 C CA . ALA A 1 87 ? -7.104 -1.536 7.598 1.00 92.62 87 ALA A CA 1
ATOM 716 C C . ALA A 1 87 ? -7.133 -2.176 8.999 1.00 92.62 87 ALA A C 1
ATOM 718 O O . ALA A 1 87 ? -8.149 -2.753 9.383 1.00 92.62 87 ALA A O 1
ATOM 719 N N . ARG A 1 88 ? -6.052 -2.058 9.784 1.00 94.31 88 ARG A N 1
ATOM 720 C CA . ARG A 1 88 ? -6.027 -2.525 11.180 1.00 94.31 88 ARG A CA 1
ATOM 721 C C . ARG A 1 88 ? -6.972 -1.721 12.063 1.00 94.31 88 ARG A C 1
ATOM 723 O O . ARG A 1 88 ? -7.664 -2.324 12.877 1.00 94.31 88 ARG A O 1
ATOM 730 N N . ILE A 1 89 ? -7.018 -0.399 11.905 1.00 93.69 89 ILE A N 1
ATOM 731 C CA . ILE A 1 89 ? -7.942 0.470 12.650 1.00 93.69 89 ILE A CA 1
ATOM 732 C C . ILE A 1 89 ? -9.390 0.103 12.312 1.00 93.69 89 ILE A C 1
ATOM 734 O O . ILE A 1 89 ? -10.170 -0.172 13.220 1.00 93.69 89 ILE A O 1
ATOM 738 N N . LEU A 1 90 ? -9.723 -0.027 11.023 1.00 93.25 90 LEU A N 1
ATOM 739 C CA . LEU A 1 90 ? -11.057 -0.454 10.583 1.00 93.25 90 LEU A CA 1
ATOM 740 C C . LEU A 1 90 ? -11.437 -1.830 11.155 1.00 93.25 90 LEU A C 1
ATOM 742 O O . LEU A 1 90 ? -12.568 -2.038 11.587 1.00 93.25 90 LEU A O 1
ATOM 746 N N . HIS A 1 91 ? -10.487 -2.768 11.194 1.00 94.62 91 HIS A N 1
ATOM 747 C CA . HIS A 1 91 ? -10.706 -4.108 11.743 1.00 94.62 91 HIS A CA 1
ATOM 748 C C . HIS A 1 91 ? -10.858 -4.134 13.270 1.00 94.62 91 HIS A C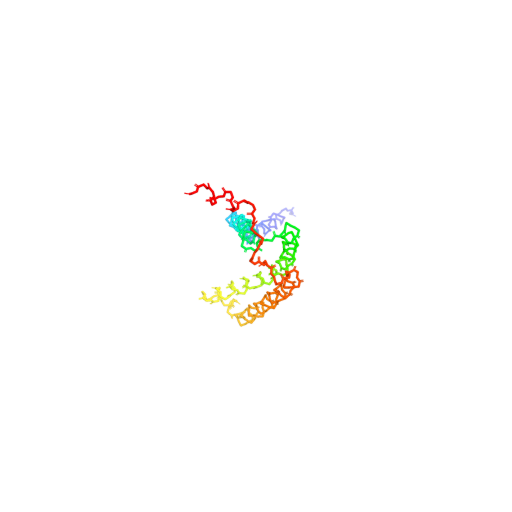 1
ATOM 750 O O . HIS A 1 91 ? -11.576 -4.971 13.809 1.00 94.62 91 HIS A O 1
ATOM 756 N N . ARG A 1 92 ? -10.181 -3.239 13.995 1.00 95.19 92 ARG A N 1
ATOM 757 C CA . ARG A 1 92 ? -10.385 -3.084 15.443 1.00 95.19 92 ARG A CA 1
ATOM 758 C C . ARG A 1 92 ? -11.741 -2.455 15.740 1.00 95.19 92 ARG A C 1
ATOM 760 O O . ARG A 1 92 ? -12.476 -2.965 16.580 1.00 95.19 92 ARG A O 1
ATOM 767 N N . ALA A 1 93 ? -12.110 -1.424 14.989 1.00 94.75 93 ALA A N 1
ATOM 768 C CA . ALA A 1 93 ? -13.403 -0.772 15.126 1.00 94.75 93 ALA A CA 1
ATOM 769 C C . ALA A 1 93 ? -14.575 -1.719 14.822 1.00 94.75 93 ALA A C 1
ATOM 771 O O . ALA A 1 93 ? -15.565 -1.718 15.549 1.00 94.75 93 ALA A O 1
ATOM 772 N N . SER A 1 94 ? -14.445 -2.601 13.821 1.00 93.31 94 SER A N 1
ATOM 773 C CA . SER A 1 94 ? -15.470 -3.616 13.524 1.00 93.31 94 SER A CA 1
ATOM 774 C C . SER A 1 94 ? -15.647 -4.655 14.638 1.00 93.31 94 SER A C 1
ATOM 776 O O . SER A 1 94 ? -16.685 -5.309 14.710 1.00 93.31 94 SER A O 1
ATOM 778 N N . ARG A 1 95 ? -14.658 -4.793 15.529 1.00 94.62 95 ARG A N 1
ATOM 779 C CA . ARG A 1 95 ? -14.728 -5.625 16.739 1.00 94.62 95 ARG A CA 1
ATOM 780 C C . ARG A 1 95 ? -15.258 -4.881 17.968 1.00 94.62 95 ARG A C 1
ATOM 782 O O . ARG A 1 95 ? -15.348 -5.494 19.026 1.00 94.62 95 ARG A O 1
ATOM 789 N N . GLY A 1 96 ? -15.613 -3.603 17.835 1.00 92.50 96 GLY A N 1
ATOM 790 C CA . GLY A 1 96 ? -16.170 -2.790 18.917 1.00 92.50 96 GLY A CA 1
ATOM 791 C C . GLY A 1 96 ? -15.135 -2.068 19.786 1.00 92.50 96 GLY A C 1
ATOM 792 O O . GLY A 1 96 ? -15.482 -1.623 20.876 1.00 92.50 96 GLY A O 1
ATOM 793 N N . ASP A 1 97 ? -13.882 -1.942 19.335 1.00 94.56 97 ASP A N 1
ATOM 794 C CA . ASP A 1 97 ? -12.869 -1.117 20.010 1.00 94.56 97 ASP A CA 1
ATOM 795 C C . ASP A 1 97 ? -13.253 0.373 19.908 1.00 94.56 97 ASP A C 1
ATOM 797 O O . ASP A 1 97 ? -13.275 0.946 18.815 1.00 94.56 97 ASP A O 1
ATOM 801 N N . SER A 1 98 ? -13.577 0.996 21.045 1.00 91.38 98 SER A N 1
ATOM 802 C CA . SER A 1 98 ? -14.046 2.384 21.133 1.00 91.38 98 SER A CA 1
ATOM 803 C C . SER A 1 98 ? -12.983 3.413 20.751 1.00 91.38 98 SER A C 1
ATOM 805 O O . SER A 1 98 ? -13.323 4.450 20.181 1.00 91.38 98 SER A O 1
ATOM 807 N N . GLU A 1 99 ? -11.702 3.123 20.994 1.00 91.88 99 GLU A N 1
ATOM 808 C CA . GLU A 1 99 ? -10.598 3.989 20.573 1.00 91.88 99 GLU A CA 1
ATOM 809 C C . GLU A 1 99 ? -10.450 3.960 19.048 1.00 91.88 99 GLU A C 1
ATOM 811 O O . GLU A 1 99 ? -10.280 4.997 18.403 1.00 91.88 99 GLU A O 1
ATOM 816 N N . ALA A 1 100 ? -10.570 2.768 18.456 1.00 90.88 100 ALA A N 1
ATOM 817 C CA . ALA A 1 100 ? -10.523 2.600 17.011 1.00 90.88 100 ALA A CA 1
ATOM 818 C C . ALA A 1 100 ? -11.752 3.207 16.321 1.00 90.88 100 ALA A C 1
ATOM 820 O O . ALA A 1 100 ? -11.601 3.787 15.248 1.00 90.88 100 ALA A O 1
ATOM 821 N N . LEU A 1 101 ? -12.941 3.121 16.933 1.00 92.69 101 LEU A N 1
ATOM 822 C CA . LEU A 1 101 ? -14.185 3.708 16.417 1.00 92.69 101 LEU A CA 1
ATOM 823 C C . LEU A 1 101 ? -14.064 5.221 16.194 1.00 92.69 101 LEU A C 1
ATOM 825 O O . LEU A 1 101 ? -14.484 5.709 15.149 1.00 92.69 101 LEU A O 1
ATOM 829 N N . ALA A 1 102 ? -13.411 5.944 17.109 1.00 94.00 102 ALA A N 1
ATOM 830 C CA . ALA A 1 102 ? -13.154 7.379 16.955 1.00 94.00 102 ALA A CA 1
ATOM 831 C C . ALA A 1 102 ? -12.216 7.714 15.775 1.00 94.00 102 ALA A C 1
ATOM 833 O O . ALA A 1 102 ? -12.177 8.853 15.316 1.00 94.00 102 ALA A O 1
ATOM 834 N N . GLN A 1 103 ? -11.456 6.733 15.280 1.00 92.44 103 GLN A N 1
ATOM 835 C CA . GLN A 1 103 ? -10.449 6.899 14.229 1.00 92.44 103 GLN A CA 1
ATOM 836 C C . GLN A 1 103 ? -10.881 6.309 12.875 1.00 92.44 103 GLN A C 1
ATOM 838 O O . GLN A 1 103 ? -10.132 6.427 11.903 1.00 92.44 103 GLN A O 1
ATOM 843 N N . VAL A 1 104 ? -12.063 5.681 12.780 1.00 95.19 104 VAL A N 1
ATOM 844 C CA . VAL A 1 104 ? -12.513 4.961 11.570 1.00 95.19 104 VAL A CA 1
ATOM 845 C C . VAL A 1 104 ? -12.568 5.862 10.350 1.00 95.19 104 VAL A C 1
ATOM 847 O O . VAL A 1 104 ? -12.024 5.489 9.312 1.00 95.19 104 VAL A O 1
ATOM 850 N N . ASP A 1 105 ? -13.184 7.036 10.465 1.00 94.94 105 ASP A N 1
ATOM 851 C CA . ASP A 1 105 ? -13.383 7.926 9.318 1.00 94.94 105 ASP A CA 1
ATOM 852 C C . ASP A 1 105 ? -12.044 8.435 8.773 1.00 94.94 105 ASP A C 1
ATOM 854 O O . ASP A 1 105 ? -11.778 8.365 7.571 1.00 94.94 105 ASP A O 1
ATOM 858 N N . ALA A 1 106 ? -11.149 8.862 9.669 1.00 94.50 106 ALA A N 1
ATOM 859 C CA . ALA A 1 106 ? -9.804 9.300 9.309 1.00 94.50 106 ALA A CA 1
ATOM 860 C C . ALA A 1 106 ? -8.981 8.161 8.681 1.00 94.50 106 ALA A C 1
ATOM 862 O O . ALA A 1 106 ? -8.294 8.362 7.676 1.00 94.50 106 ALA A O 1
ATOM 863 N N . ALA A 1 107 ? -9.077 6.948 9.232 1.00 92.62 107 ALA A N 1
ATOM 864 C CA . ALA A 1 107 ? -8.411 5.772 8.688 1.00 92.62 107 ALA A CA 1
ATOM 865 C C . ALA A 1 107 ? -8.962 5.389 7.303 1.00 92.62 107 ALA A C 1
ATOM 867 O O . ALA A 1 107 ? -8.185 5.075 6.399 1.00 92.62 107 ALA A O 1
ATOM 868 N N . ALA A 1 108 ? -10.280 5.453 7.103 1.00 93.19 108 ALA A N 1
ATOM 869 C CA . ALA A 1 108 ? -10.915 5.159 5.824 1.00 93.19 108 ALA A CA 1
ATOM 870 C C . ALA A 1 108 ? -10.465 6.147 4.737 1.00 93.19 108 ALA A C 1
ATOM 872 O O . ALA A 1 108 ? -9.996 5.718 3.680 1.00 93.19 108 ALA A O 1
ATOM 873 N N . LEU A 1 109 ? -10.519 7.454 5.019 1.00 95.44 109 LEU A N 1
ATOM 874 C CA . LEU A 1 109 ? -10.037 8.498 4.108 1.00 95.44 109 LEU A CA 1
ATOM 875 C C . LEU A 1 109 ? -8.554 8.307 3.768 1.00 95.44 109 LEU A C 1
ATOM 877 O O . LEU A 1 109 ? -8.189 8.257 2.592 1.00 95.44 109 LEU A O 1
ATOM 881 N N . GLY A 1 110 ? -7.708 8.081 4.778 1.00 93.00 110 GLY A N 1
ATOM 882 C CA . GLY A 1 110 ? -6.280 7.835 4.572 1.00 93.00 110 GLY A CA 1
ATOM 883 C C . GLY A 1 110 ? -5.993 6.599 3.710 1.00 93.00 110 GLY A C 1
ATOM 884 O O . GLY A 1 110 ? -5.081 6.617 2.878 1.00 93.00 110 GLY A O 1
ATOM 885 N N . ALA A 1 111 ? -6.787 5.531 3.846 1.00 91.88 111 ALA A N 1
ATOM 886 C CA . ALA A 1 111 ? -6.664 4.346 3.000 1.00 91.88 111 ALA A CA 1
ATOM 887 C C . ALA A 1 111 ? -7.005 4.638 1.531 1.00 91.88 111 ALA A C 1
ATOM 889 O O . ALA A 1 111 ? -6.311 4.136 0.639 1.00 91.88 111 ALA A O 1
ATOM 890 N N . PHE A 1 112 ? -8.051 5.427 1.270 1.00 93.62 112 PHE A N 1
ATOM 891 C CA . PHE A 1 112 ? -8.437 5.807 -0.090 1.00 93.62 112 PHE A CA 1
ATOM 892 C C . PHE A 1 112 ? -7.384 6.700 -0.742 1.00 93.62 112 PHE A C 1
ATOM 894 O O . PHE A 1 112 ? -6.895 6.362 -1.820 1.00 93.62 112 PHE A O 1
ATOM 901 N N . GLU A 1 113 ? -6.927 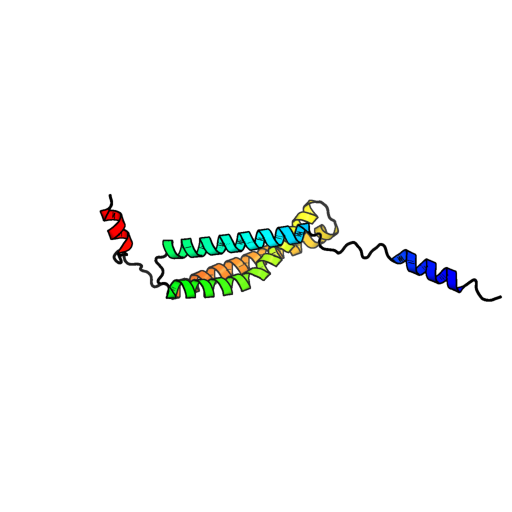7.746 -0.054 1.00 94.88 113 GLU A N 1
ATOM 902 C CA . GLU A 1 113 ? -5.870 8.624 -0.566 1.00 94.88 113 GLU A CA 1
ATOM 903 C C . GLU A 1 113 ? -4.573 7.859 -0.861 1.00 94.88 113 GLU A C 1
ATOM 905 O O . GLU A 1 113 ? -3.934 8.049 -1.901 1.00 94.88 113 GLU A O 1
ATOM 910 N N . ALA A 1 114 ? -4.164 6.954 0.033 1.00 91.31 114 ALA A N 1
ATOM 911 C CA . ALA A 1 114 ? -2.966 6.153 -0.180 1.00 91.31 114 ALA A CA 1
ATOM 912 C C . ALA A 1 114 ? -3.110 5.228 -1.403 1.00 91.31 114 ALA A C 1
ATOM 914 O O . ALA A 1 114 ? -2.149 5.061 -2.162 1.00 91.31 114 ALA A O 1
ATOM 915 N N . ARG A 1 115 ? -4.303 4.664 -1.645 1.00 92.44 115 ARG A N 1
ATOM 916 C CA . ARG A 1 115 ? -4.594 3.867 -2.850 1.00 92.44 115 ARG A CA 1
ATOM 917 C C . ARG A 1 115 ? -4.568 4.710 -4.120 1.00 92.44 115 ARG A C 1
ATOM 919 O O . ARG A 1 115 ? -4.002 4.263 -5.116 1.00 92.44 115 ARG A O 1
ATOM 926 N N . GLU A 1 116 ? -5.105 5.924 -4.088 1.00 95.00 116 GLU A N 1
ATOM 927 C CA . GLU A 1 116 ? -5.037 6.850 -5.223 1.00 95.00 116 GLU A CA 1
ATOM 928 C C . GLU A 1 116 ? -3.592 7.202 -5.582 1.00 95.00 116 GLU A C 1
ATOM 930 O O . GLU A 1 116 ? -3.204 7.148 -6.753 1.00 95.00 116 GLU A O 1
ATOM 935 N N . ARG A 1 117 ? -2.754 7.474 -4.575 1.00 92.12 117 ARG A N 1
ATOM 936 C CA . ARG A 1 117 ? -1.320 7.733 -4.771 1.00 92.12 117 ARG A CA 1
ATOM 937 C C . ARG A 1 117 ? -0.601 6.520 -5.365 1.00 92.12 117 ARG A C 1
ATOM 939 O O . ARG A 1 117 ? 0.219 6.688 -6.266 1.00 92.12 117 ARG A O 1
ATOM 946 N N . ILE A 1 118 ? -0.925 5.301 -4.924 1.00 90.31 118 ILE A N 1
ATOM 947 C CA . ILE A 1 118 ? -0.388 4.068 -5.527 1.00 90.31 118 ILE A CA 1
ATOM 948 C C . ILE A 1 118 ? -0.811 3.962 -7.000 1.00 90.31 118 ILE A C 1
ATOM 950 O O . ILE A 1 118 ? 0.046 3.766 -7.860 1.00 90.31 118 ILE A O 1
ATOM 954 N N . ALA A 1 119 ? -2.088 4.183 -7.314 1.00 90.88 119 ALA A N 1
ATOM 955 C CA . ALA A 1 119 ? -2.584 4.133 -8.689 1.00 90.88 119 ALA A CA 1
ATOM 956 C C . ALA A 1 119 ? -1.942 5.207 -9.591 1.00 90.88 119 ALA A C 1
ATOM 958 O O . ALA A 1 119 ? -1.692 4.974 -10.777 1.00 90.88 119 ALA A O 1
ATOM 959 N N . ALA A 1 120 ? -1.638 6.389 -9.049 1.00 92.88 120 ALA A N 1
ATOM 960 C CA . ALA A 1 120 ? -0.880 7.415 -9.760 1.00 92.88 120 ALA A CA 1
ATOM 961 C C . ALA A 1 120 ? 0.557 6.951 -10.069 1.00 92.88 120 ALA A C 1
ATOM 963 O O . ALA A 1 120 ? 1.023 7.117 -11.200 1.00 92.88 120 ALA A O 1
ATOM 964 N N . LEU A 1 121 ? 1.226 6.299 -9.109 1.00 90.06 121 LEU A N 1
ATOM 965 C CA . LEU A 1 121 ? 2.551 5.698 -9.308 1.00 90.06 121 LEU A CA 1
ATOM 966 C C . LEU A 1 121 ? 2.530 4.570 -10.349 1.00 90.06 121 LEU A C 1
ATOM 968 O O . LEU A 1 121 ? 3.484 4.433 -11.111 1.00 90.06 121 LEU A O 1
ATOM 972 N N . ASP A 1 122 ? 1.466 3.766 -10.409 1.00 87.56 122 ASP A N 1
ATOM 973 C CA . ASP A 1 122 ? 1.261 2.753 -11.457 1.00 87.56 122 ASP A CA 1
ATOM 974 C C . ASP A 1 122 ? 1.194 3.373 -12.854 1.00 87.56 122 ASP A C 1
ATOM 976 O O . ASP A 1 122 ? 1.891 2.941 -13.777 1.00 87.56 122 ASP A O 1
ATOM 980 N N . LYS A 1 123 ? 0.409 4.442 -13.008 1.00 89.88 123 LYS A N 1
ATOM 981 C CA . LYS A 1 123 ? 0.309 5.173 -14.278 1.00 89.88 123 LYS A CA 1
ATOM 982 C C . LYS A 1 123 ? 1.649 5.798 -14.673 1.00 89.88 123 LYS A C 1
ATOM 984 O O . LYS A 1 123 ? 2.006 5.785 -15.853 1.00 89.88 123 LYS A O 1
ATOM 989 N N . GLU A 1 124 ? 2.388 6.348 -13.712 1.00 89.06 124 GLU A N 1
ATOM 990 C CA . GLU A 1 124 ? 3.714 6.930 -13.938 1.00 89.06 124 GLU A CA 1
ATOM 991 C C . GLU A 1 124 ? 4.724 5.864 -14.391 1.00 89.06 124 GLU A C 1
ATOM 993 O O . GLU A 1 124 ? 5.404 6.062 -15.403 1.00 89.06 124 GLU A O 1
ATOM 998 N N . LEU A 1 125 ? 4.760 4.713 -13.711 1.00 86.12 125 LEU A N 1
ATOM 999 C CA . LEU A 1 125 ? 5.592 3.567 -14.074 1.00 86.12 125 LEU A CA 1
ATOM 1000 C C . LEU A 1 125 ? 5.321 3.127 -15.515 1.00 86.12 125 LEU A C 1
ATOM 1002 O O . LEU A 1 125 ? 6.251 3.050 -16.317 1.00 86.12 125 LEU A O 1
ATOM 1006 N N . TYR A 1 126 ? 4.053 2.918 -15.877 1.00 81.56 126 TYR A N 1
ATOM 1007 C CA . TYR A 1 126 ? 3.684 2.503 -17.231 1.00 81.56 126 TYR A CA 1
ATOM 1008 C C . TYR A 1 126 ? 4.099 3.534 -18.291 1.00 81.56 126 TYR A C 1
ATOM 1010 O O . TYR A 1 126 ? 4.638 3.189 -19.344 1.00 81.56 126 TYR A O 1
ATOM 1018 N N . ARG A 1 127 ? 3.906 4.831 -18.013 1.00 86.06 127 ARG A N 1
ATOM 1019 C CA . ARG A 1 127 ? 4.349 5.915 -18.907 1.00 86.06 127 ARG A CA 1
ATOM 1020 C C . ARG A 1 127 ? 5.867 5.963 -19.052 1.00 86.06 127 ARG A C 1
ATOM 1022 O O . ARG A 1 127 ? 6.338 6.309 -20.133 1.00 86.06 127 ARG A O 1
ATOM 1029 N N . ARG A 1 128 ? 6.623 5.675 -17.990 1.00 83.44 128 ARG A N 1
ATOM 1030 C CA . ARG A 1 128 ? 8.091 5.639 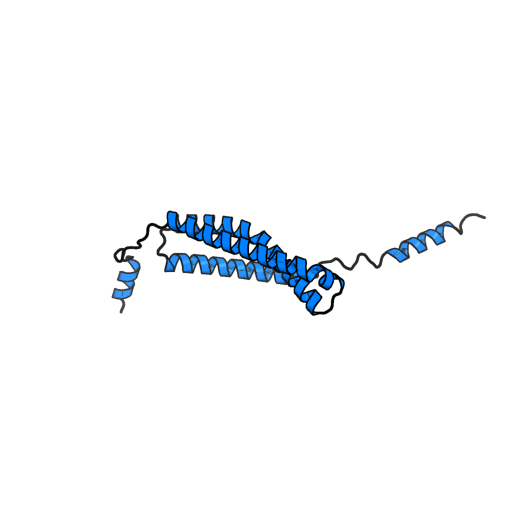-18.018 1.00 83.44 128 ARG A CA 1
ATOM 1031 C C . ARG A 1 128 ? 8.584 4.429 -18.801 1.00 83.44 128 ARG A C 1
ATOM 1033 O O . ARG A 1 128 ? 9.424 4.584 -19.679 1.00 83.44 128 ARG A O 1
ATOM 1040 N N . TRP A 1 129 ? 7.982 3.269 -18.564 1.00 73.12 129 TRP A N 1
ATOM 1041 C CA . TRP A 1 129 ? 8.287 2.034 -19.276 1.00 73.12 129 TRP A CA 1
ATOM 1042 C C . TRP A 1 129 ? 8.039 2.142 -20.782 1.00 73.12 129 TRP A C 1
ATOM 1044 O O . TRP A 1 129 ? 8.910 1.818 -21.586 1.00 73.12 129 TRP A O 1
ATOM 1054 N N . ARG A 1 130 ? 6.895 2.708 -21.184 1.00 75.25 130 ARG A N 1
ATOM 1055 C CA . ARG A 1 130 ? 6.548 2.892 -22.602 1.00 75.25 130 ARG A CA 1
ATOM 1056 C C . ARG A 1 130 ? 7.564 3.737 -23.381 1.00 75.25 130 ARG A C 1
ATOM 1058 O O . ARG A 1 130 ? 7.644 3.608 -24.595 1.00 75.25 130 ARG A O 1
ATOM 1065 N N . ARG A 1 131 ? 8.328 4.614 -22.721 1.00 74.31 131 ARG A N 1
ATOM 1066 C CA . ARG A 1 131 ? 9.398 5.385 -23.385 1.00 74.31 131 ARG A CA 1
ATOM 1067 C C . ARG A 1 131 ? 10.642 4.542 -23.671 1.00 74.31 131 ARG A C 1
ATOM 1069 O O . ARG A 1 131 ? 11.429 4.926 -24.525 1.00 74.31 131 ARG A O 1
ATOM 1076 N N . HIS A 1 132 ? 10.830 3.439 -22.950 1.00 63.16 132 HIS A N 1
ATOM 1077 C CA . HIS A 1 132 ? 12.014 2.584 -23.034 1.00 63.16 132 HIS A CA 1
ATOM 1078 C C . HIS A 1 132 ? 11.789 1.305 -23.849 1.00 63.16 132 HIS A C 1
ATOM 1080 O O . HIS A 1 132 ? 12.754 0.783 -24.394 1.00 63.16 132 HIS A O 1
ATOM 1086 N N . CYS A 1 133 ? 10.542 0.857 -24.016 1.00 57.44 133 CYS A N 1
ATOM 1087 C CA . CYS A 1 133 ? 10.189 -0.147 -25.020 1.00 57.44 133 CYS A CA 1
ATOM 1088 C C . CYS A 1 133 ? 9.726 0.534 -26.319 1.00 57.44 133 CYS A C 1
ATOM 1090 O O . CYS A 1 133 ? 8.595 1.034 -26.363 1.00 57.44 133 CYS A O 1
ATOM 1092 N N . PRO A 1 134 ? 10.526 0.541 -27.404 1.00 48.16 134 PRO A N 1
ATOM 1093 C CA . PRO A 1 134 ? 9.977 0.826 -28.720 1.00 48.16 134 PRO A CA 1
ATOM 1094 C C . PRO A 1 134 ? 8.920 -0.237 -29.036 1.00 48.16 134 PRO A C 1
ATOM 1096 O O . PRO A 1 134 ? 9.106 -1.431 -28.814 1.00 48.16 134 PRO A O 1
ATOM 1099 N N . ARG A 1 135 ? 7.767 0.212 -29.523 1.00 51.69 135 ARG A N 1
ATOM 1100 C CA . ARG A 1 135 ? 6.614 -0.613 -29.894 1.00 51.69 135 ARG A CA 1
ATOM 1101 C C . ARG A 1 135 ? 6.967 -1.511 -31.094 1.00 51.69 135 ARG A C 1
ATOM 1103 O O . ARG A 1 135 ? 6.621 -1.165 -32.217 1.00 51.69 135 ARG A O 1
ATOM 1110 N N . ARG A 1 136 ? 7.695 -2.612 -30.862 1.00 40.81 136 ARG A N 1
ATOM 1111 C CA . ARG A 1 136 ? 7.833 -3.828 -31.698 1.00 40.81 136 ARG A CA 1
ATOM 1112 C C . ARG A 1 136 ? 8.951 -4.723 -31.138 1.00 40.81 136 ARG A C 1
ATOM 1114 O O . ARG A 1 136 ? 10.115 -4.490 -31.437 1.00 40.81 136 ARG A O 1
ATOM 1121 N N . SER A 1 137 ? 8.602 -5.834 -30.494 1.00 41.66 137 SER A N 1
ATOM 1122 C CA . SER A 1 137 ? 9.146 -7.100 -30.987 1.00 41.66 137 SER A CA 1
ATOM 1123 C C . SER A 1 137 ? 8.427 -7.332 -32.317 1.00 41.66 137 SER A C 1
ATOM 1125 O O . SER A 1 137 ? 7.227 -7.599 -32.380 1.00 41.66 137 SER A O 1
ATOM 1127 N N . ALA A 1 138 ? 9.105 -7.025 -33.422 1.00 34.88 138 ALA A N 1
ATOM 1128 C CA . ALA A 1 138 ? 8.564 -7.326 -34.738 1.00 34.88 138 ALA A CA 1
ATOM 1129 C C . ALA A 1 138 ? 8.328 -8.847 -34.823 1.00 34.88 138 ALA A C 1
ATOM 1131 O O . ALA A 1 138 ? 9.176 -9.599 -34.338 1.00 34.88 138 ALA A O 1
ATOM 1132 N N . PRO A 1 139 ? 7.237 -9.326 -35.446 1.00 37.53 139 PRO A N 1
ATOM 1133 C CA . PRO A 1 139 ? 7.106 -10.741 -35.774 1.00 37.53 139 PRO A CA 1
ATOM 1134 C C . PRO A 1 139 ? 8.202 -11.083 -36.794 1.00 37.53 139 PRO A C 1
ATOM 1136 O O . PRO A 1 139 ? 8.030 -10.882 -37.991 1.00 37.53 139 PRO A O 1
ATOM 1139 N N . GLY A 1 140 ? 9.383 -11.487 -36.322 1.00 43.66 140 GLY A N 1
ATOM 1140 C CA . GLY A 1 140 ? 10.548 -11.662 -37.192 1.00 43.66 140 GLY A CA 1
ATOM 1141 C C . GLY A 1 140 ? 11.863 -12.024 -36.504 1.00 43.66 140 GLY A C 1
ATOM 1142 O O . GLY A 1 140 ? 12.661 -12.732 -37.111 1.00 43.66 140 GLY A O 1
ATOM 1143 N N . SER A 1 141 ? 12.098 -11.651 -35.241 1.00 40.91 141 SER A N 1
ATOM 1144 C CA . SER A 1 141 ? 13.289 -12.108 -34.505 1.00 40.91 141 SER A CA 1
ATOM 1145 C C . SER A 1 141 ? 13.059 -13.508 -33.935 1.00 40.91 141 SER A C 1
ATOM 1147 O O . SER A 1 141 ? 12.853 -13.706 -32.742 1.00 40.91 141 SER A O 1
ATOM 1149 N N . ARG A 1 142 ? 13.044 -14.513 -34.819 1.00 45.88 142 ARG A N 1
ATOM 1150 C CA . ARG A 1 142 ? 13.061 -15.925 -34.423 1.00 45.88 142 ARG A CA 1
ATOM 1151 C C . ARG A 1 142 ? 14.337 -16.179 -33.629 1.00 45.88 142 ARG A C 1
ATOM 1153 O O . ARG A 1 142 ? 15.424 -16.226 -34.197 1.00 45.88 142 ARG A O 1
ATOM 1160 N N . SER A 1 143 ? 14.199 -16.353 -32.321 1.00 48.97 143 SER A N 1
ATOM 1161 C CA . SER A 1 143 ? 15.309 -16.784 -31.487 1.00 48.97 143 SER A CA 1
ATOM 1162 C C . SER A 1 143 ? 15.788 -18.174 -31.963 1.00 48.97 143 SER A C 1
ATOM 1164 O O . SER A 1 143 ? 14.958 -19.070 -32.182 1.00 48.97 143 SER A O 1
ATOM 1166 N N . PRO A 1 144 ? 17.103 -18.389 -32.172 1.00 53.75 144 PRO A N 1
ATOM 1167 C CA . PRO A 1 144 ? 17.640 -19.633 -32.749 1.00 53.75 144 PRO A CA 1
ATOM 1168 C C . PRO A 1 144 ? 17.267 -20.882 -31.927 1.00 53.75 144 PRO A C 1
ATOM 1170 O O . PRO A 1 144 ? 17.139 -21.990 -32.447 1.00 53.75 144 PRO A O 1
ATOM 1173 N N . TRP A 1 145 ? 16.969 -20.687 -30.646 1.00 50.12 145 TRP A N 1
ATOM 1174 C CA . TRP A 1 145 ? 16.557 -21.708 -29.686 1.00 50.12 145 TRP A CA 1
ATOM 1175 C C . TRP A 1 145 ? 15.147 -22.270 -29.939 1.00 50.12 145 TRP A C 1
ATOM 1177 O O . TRP A 1 145 ? 14.875 -23.418 -29.580 1.00 50.12 145 TRP A O 1
ATOM 1187 N N . ARG A 1 146 ? 14.236 -21.502 -30.564 1.00 50.59 146 ARG A N 1
ATOM 1188 C CA . ARG A 1 146 ? 12.898 -21.996 -30.955 1.00 50.59 146 ARG A CA 1
ATOM 1189 C C . ARG A 1 146 ? 12.950 -22.818 -32.245 1.00 50.59 146 ARG A C 1
ATOM 1191 O O . ARG A 1 146 ? 12.248 -23.823 -32.334 1.00 50.59 146 ARG A O 1
ATOM 1198 N N . ALA A 1 147 ? 13.832 -22.471 -33.188 1.00 52.41 147 ALA A N 1
ATOM 1199 C CA . ALA A 1 147 ? 14.078 -23.280 -34.387 1.00 52.41 147 ALA A CA 1
ATOM 1200 C C . ALA A 1 147 ? 14.652 -24.665 -34.026 1.00 52.41 147 ALA A C 1
ATOM 1202 O O . ALA A 1 147 ? 14.170 -25.686 -34.510 1.00 52.41 147 ALA A O 1
ATOM 1203 N N . ALA A 1 148 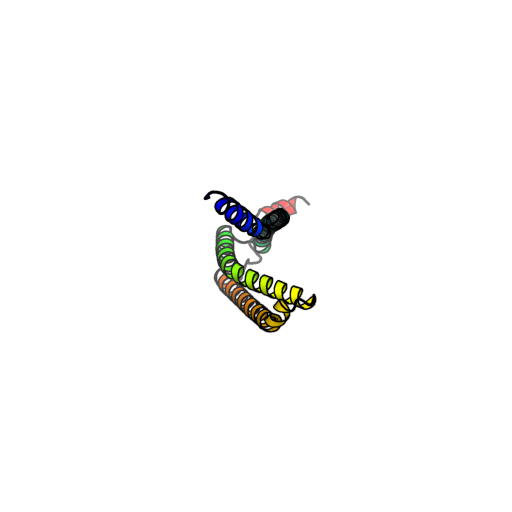? 15.591 -24.713 -33.075 1.00 52.50 148 ALA A N 1
ATOM 1204 C CA . ALA A 1 148 ? 16.189 -25.961 -32.592 1.00 52.50 148 ALA A CA 1
ATOM 1205 C C . ALA A 1 148 ? 15.211 -26.891 -31.843 1.00 52.50 148 ALA A C 1
ATOM 1207 O O . ALA A 1 148 ? 15.476 -28.088 -31.706 1.00 52.50 148 ALA A O 1
ATOM 1208 N N . ARG A 1 149 ? 14.093 -26.354 -31.335 1.00 52.22 149 ARG A N 1
ATOM 1209 C CA . ARG A 1 149 ? 13.057 -27.121 -30.625 1.00 52.22 149 ARG A CA 1
ATOM 1210 C C . ARG A 1 149 ? 11.953 -27.618 -31.564 1.00 52.22 149 ARG A C 1
ATOM 1212 O O . ARG A 1 149 ? 11.396 -28.680 -31.316 1.00 52.22 149 ARG A O 1
ATOM 1219 N N . ALA A 1 150 ? 11.680 -26.885 -32.645 1.00 52.66 150 ALA A N 1
ATOM 1220 C CA . ALA A 1 150 ? 10.771 -27.314 -33.707 1.00 52.66 150 ALA A CA 1
ATOM 1221 C C . ALA A 1 150 ? 11.362 -28.448 -34.563 1.00 52.66 150 ALA A C 1
ATOM 1223 O O . ALA A 1 150 ? 10.620 -29.311 -34.999 1.00 52.66 150 ALA A O 1
ATOM 1224 N N . ALA A 1 151 ? 12.688 -28.503 -34.728 1.00 52.94 151 ALA A N 1
ATOM 1225 C CA . ALA A 1 151 ? 13.376 -29.573 -35.462 1.00 52.94 151 ALA A CA 1
ATOM 1226 C C . ALA A 1 151 ? 13.489 -30.918 -34.701 1.00 52.94 151 ALA A C 1
ATOM 1228 O O . ALA A 1 151 ? 14.127 -31.845 -35.190 1.00 52.94 151 ALA A O 1
ATOM 1229 N N . ARG A 1 152 ? 12.927 -31.026 -33.486 1.00 54.03 152 ARG A N 1
ATOM 1230 C CA . ARG A 1 152 ? 12.917 -32.256 -32.662 1.00 54.03 152 ARG A CA 1
ATOM 1231 C C . ARG A 1 152 ? 11.518 -32.848 -32.458 1.00 54.03 152 ARG A C 1
ATOM 1233 O O . ARG A 1 152 ? 11.342 -33.694 -31.584 1.00 54.03 152 ARG A O 1
ATOM 1240 N N . ARG A 1 153 ? 10.528 -32.373 -33.209 1.00 46.62 153 ARG A N 1
ATOM 1241 C CA . ARG A 1 153 ? 9.202 -32.983 -33.328 1.00 46.62 153 ARG A CA 1
ATOM 1242 C C . ARG A 1 153 ? 8.997 -33.405 -34.769 1.00 46.62 153 ARG A C 1
ATOM 1244 O O . ARG A 1 153 ? 8.308 -34.425 -34.947 1.00 46.62 153 ARG A O 1
#

Foldseek 3Di:
DDDPPPVVVVVVVVVPPPPPPPPDPPVVVVVVVVVVVVVVVVVVVVVLVVCCVVVVDDPVLSVVLVVLVVVLVVVLVVLVVLLVVLVVLCVCVVVVDPVSVVCNVVSVVSNVVSVVVNVVSVVVSVVVSCVSDDPDPDPPPDDVVVVVVVVVD

Sequence (153 aa):
MRTRARTRMAVMMLALLPWVAVAAPTGREARVEERLERAEQRQRLRQVLELSDVLDLDNAQALKLEETLQRFDERRRPLRKQVREAARILHRASRGDSEALAQVDAAALGAFEARERIAALDKELYRRWRRHCPRRSAPGSRSPWRAARAARR

Secondary structure (DSSP, 8-state):
--STTHHHHHHHHHTTGGGTTTT---HHHHHHHHHHHHHHHHHHHHHHHHHHHHHT--HHHHHHHHHHHHHHHHHHHHHHHHHHHHHHHHHHHTTT-HHHHTTHHHHHHHHHHHHHHHHHHHHHHHHHHHHHS-S---TT---HHHHHHHTT-